Protein AF-A0A2D4LBS7-F1 (afdb_monomer)

Sequence (153 aa):
VLRRILSASVRRKRALLRLHRNAIVSVVTMVYSSSPALHYEHELMALSERSHWMLPRCSEWWERMISSEQDDKCWISLFRMSRSTLMYIAEELRPALQRRDTGMRSHIPVEKRVAMTIWKLAHHDSYKTVSELFGVGISSACSIFEEVCEEIN

Secondary structure (DSSP, 8-state):
-HHHHHHHHHHHHHHHHHHHHHHHHHHHHHHHHT-HHHHHHHHHHHH-----SSPPP--HHHHHHHHS---HHHHHHHHSS-HHHHHHHHHHTHHHH----BTTBPPPPHHHHHHHHHHHHHH---HHHHHHHHT--HHHHHHHHHHHHHHH-

pLDDT: mean 79.31, std 16.44, range [46.34, 96.94]

Mean predicted aligned error: 14.55 Å

Radius of gyration: 23.07 Å; Cα contacts (8 Å, |Δi|>4): 101; chains: 1; bounding box: 51×56×45 Å

Foldseek 3Di:
DVVVVVVVVVVVVVVVVVVVVVVVVVVVVVVQVPDPVNVVVVVVVVVDDCPDPDDFAPQVLVVCVVPDPDDQVVVCVQLVGGPVVLVVLLVVCCVPPPDDQDPVDGDDRSSLLSSLLSNCVVPVDQLVVSCNNRVHDSVVSVVSNVSSVVSVD

Organism: NCBI:txid129469

Nearest PDB structures (foldseek):
  7qh5-assembly2_B  TM=9.018E-01  e=3.421E+00  Streptomyces tsukubensis NRRL18488
  4ds4-assembly1_A  TM=5.552E-01  e=1.364E+00  Geobacillus kaustophilus HTA426
  3po4-assembly1_A  TM=6.243E-01  e=3.623E+00  Thermus aquaticus
  3m03-assembly3_C  TM=5.577E-01  e=2.718E+00  Homo sapiens
  6kvg-assembly1_A  TM=4.268E-01  e=5.114E+00  Homo sapiens

Solvent-accessible surface area (backbone atoms only — not comparable to full-atom values): 8825 Å² total; per-residue (Å²): 114,68,71,59,55,53,54,50,53,54,49,51,53,52,49,50,53,48,51,54,51,51,50,51,52,49,53,53,50,48,61,56,72,72,34,76,68,51,61,53,50,53,53,49,58,72,65,48,68,80,88,54,99,65,80,89,56,65,31,61,60,46,57,49,58,73,71,44,90,67,58,51,68,58,35,31,71,62,50,75,39,40,59,66,56,54,49,50,53,24,57,74,45,30,88,79,58,62,70,74,69,46,100,88,47,79,55,79,53,43,56,59,48,48,50,53,38,41,37,38,70,66,66,68,56,55,57,63,58,55,15,55,51,55,34,40,58,46,70,58,50,52,56,41,37,51,52,54,55,59,77,73,107

Structure (mmCIF, N/CA/C/O backbone):
data_AF-A0A2D4LBS7-F1
#
_entry.id   AF-A0A2D4LBS7-F1
#
loop_
_atom_site.group_PDB
_atom_site.id
_atom_site.type_symbol
_atom_site.label_atom_id
_atom_site.label_alt_id
_atom_site.label_comp_id
_atom_site.label_asym_id
_atom_site.label_entity_id
_atom_site.label_seq_id
_atom_site.pdbx_PDB_ins_code
_atom_site.Cartn_x
_atom_site.Cartn_y
_atom_site.Cartn_z
_atom_site.occupancy
_atom_site.B_iso_or_equiv
_atom_site.auth_seq_id
_atom_site.auth_comp_id
_atom_site.auth_asym_id
_atom_site.auth_atom_id
_atom_site.pdbx_PDB_model_num
ATOM 1 N N . VAL A 1 1 ? 34.027 -35.621 21.407 1.00 58.81 1 VAL A N 1
ATOM 2 C CA . VAL A 1 1 ? 35.055 -34.599 21.067 1.00 58.81 1 VAL A CA 1
ATOM 3 C C . VAL A 1 1 ? 34.539 -33.546 20.073 1.00 58.81 1 VAL A C 1
ATOM 5 O O . VAL A 1 1 ? 34.575 -32.365 20.400 1.00 58.81 1 VAL A O 1
ATOM 8 N N . LEU A 1 2 ? 33.948 -33.934 18.935 1.00 46.34 2 LEU A N 1
ATOM 9 C CA . LEU A 1 2 ? 33.454 -33.019 17.881 1.00 46.34 2 LEU A CA 1
ATOM 10 C C . LEU A 1 2 ? 32.436 -31.948 18.340 1.00 46.34 2 LEU A C 1
ATOM 12 O O . LEU A 1 2 ? 32.549 -30.786 17.956 1.00 46.34 2 LEU A O 1
ATOM 16 N N . ARG A 1 3 ? 31.497 -32.283 19.240 1.00 48.47 3 ARG A N 1
ATOM 17 C CA . ARG A 1 3 ? 30.525 -31.311 19.797 1.00 48.47 3 ARG A CA 1
ATOM 18 C C . ARG A 1 3 ? 31.187 -30.153 20.560 1.00 48.47 3 ARG A C 1
ATOM 20 O O . ARG A 1 3 ? 30.689 -29.030 20.531 1.00 48.47 3 ARG A O 1
ATOM 27 N N . ARG A 1 4 ? 32.332 -30.397 21.211 1.00 55.28 4 ARG A N 1
ATOM 28 C CA . ARG A 1 4 ? 33.079 -29.357 21.940 1.00 55.28 4 ARG A CA 1
ATOM 29 C C . ARG A 1 4 ? 33.735 -28.370 20.972 1.00 55.28 4 ARG A C 1
ATOM 31 O O . ARG A 1 4 ? 33.607 -27.166 21.179 1.00 55.28 4 ARG A O 1
ATOM 38 N N . ILE A 1 5 ? 34.323 -28.874 19.886 1.00 57.53 5 ILE A N 1
ATOM 39 C CA . ILE A 1 5 ? 34.966 -28.077 18.827 1.00 57.53 5 ILE A CA 1
ATOM 40 C C . ILE A 1 5 ? 33.932 -27.201 18.099 1.00 57.53 5 ILE A C 1
ATOM 42 O O . ILE A 1 5 ? 34.138 -25.995 17.949 1.00 57.53 5 ILE A O 1
ATOM 46 N N . LEU A 1 6 ? 32.771 -27.766 17.749 1.00 50.97 6 LEU A N 1
ATOM 47 C CA . LEU A 1 6 ? 31.663 -27.018 17.140 1.00 50.97 6 LEU A CA 1
ATOM 48 C C . LEU A 1 6 ? 31.131 -25.919 18.077 1.00 50.97 6 LEU A C 1
ATOM 50 O O . LEU A 1 6 ? 30.948 -24.779 17.651 1.00 50.97 6 LEU A O 1
ATOM 54 N N . SER A 1 7 ? 30.979 -26.205 19.377 1.00 57.84 7 SER A N 1
ATOM 55 C CA . SER A 1 7 ? 30.548 -25.200 20.363 1.00 57.84 7 SER A CA 1
ATOM 56 C C . SER A 1 7 ? 31.567 -24.069 20.573 1.00 57.84 7 SER A C 1
ATOM 58 O O . SER A 1 7 ? 31.181 -22.949 20.909 1.00 57.84 7 SER A O 1
ATOM 60 N N . ALA A 1 8 ? 32.861 -24.345 20.387 1.00 61.84 8 ALA A N 1
ATOM 61 C CA . ALA A 1 8 ? 33.926 -23.351 20.480 1.00 61.84 8 ALA A CA 1
ATOM 62 C C . ALA A 1 8 ? 33.957 -22.450 19.232 1.00 61.84 8 ALA A C 1
ATOM 64 O O . ALA A 1 8 ? 34.075 -21.233 19.359 1.00 61.84 8 ALA A O 1
ATOM 65 N N . SER A 1 9 ? 33.758 -23.023 18.041 1.00 55.44 9 SER A N 1
ATOM 66 C CA . SER A 1 9 ? 33.648 -22.282 16.775 1.00 55.44 9 SER A CA 1
ATOM 67 C C . SER A 1 9 ? 32.437 -21.335 16.751 1.00 55.44 9 SER A C 1
ATOM 69 O O . SER A 1 9 ? 32.568 -20.151 16.430 1.00 55.44 9 SER A O 1
ATOM 71 N N . VAL A 1 10 ? 31.269 -21.806 17.205 1.00 60.69 10 VAL A N 1
ATOM 72 C CA . VAL A 1 10 ? 30.050 -20.982 17.316 1.00 60.69 10 VAL A CA 1
ATOM 73 C C . VAL A 1 10 ? 30.226 -19.852 18.337 1.00 60.69 10 VAL A C 1
ATOM 75 O O . VAL A 1 10 ? 29.797 -18.723 18.090 1.00 60.69 10 VAL A O 1
ATOM 78 N N . ARG A 1 11 ? 30.900 -20.115 19.466 1.00 63.00 11 ARG A N 1
ATOM 79 C CA . ARG A 1 11 ? 31.229 -19.082 20.462 1.00 63.00 11 ARG A CA 1
ATOM 80 C C . ARG A 1 11 ? 32.157 -18.006 19.894 1.00 63.00 11 ARG A C 1
ATOM 82 O O . ARG A 1 11 ? 31.886 -16.827 20.105 1.00 63.00 11 ARG A O 1
ATOM 89 N N 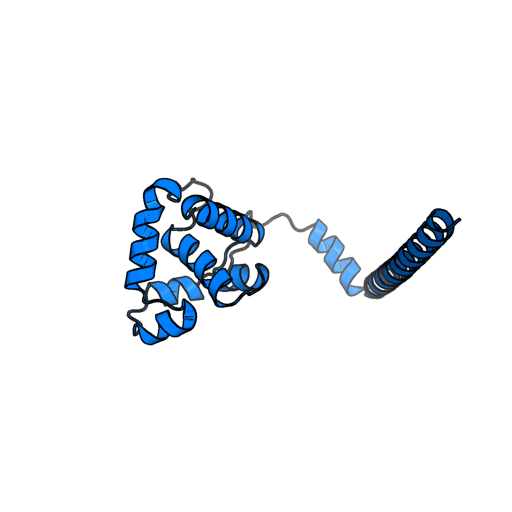. ARG A 1 12 ? 33.180 -18.390 19.121 1.00 66.00 12 ARG A N 1
ATOM 90 C CA . ARG A 1 12 ? 34.099 -17.451 18.450 1.00 66.00 12 ARG A CA 1
ATOM 91 C C . ARG A 1 12 ? 33.380 -16.575 17.418 1.00 66.00 12 ARG A C 1
ATOM 93 O O . ARG A 1 12 ? 33.541 -15.360 17.459 1.00 66.00 12 ARG A O 1
ATOM 100 N N . LYS A 1 13 ? 32.509 -17.146 16.573 1.00 57.44 13 LYS A N 1
ATOM 101 C CA . LYS A 1 13 ? 31.684 -16.368 15.623 1.00 57.44 13 LYS A CA 1
ATOM 102 C C . LYS A 1 13 ? 30.749 -15.379 16.331 1.00 57.44 13 LYS A C 1
ATOM 104 O O . LYS A 1 13 ? 30.662 -14.224 15.928 1.00 57.44 13 LYS A O 1
ATOM 109 N N . ARG A 1 14 ? 30.090 -15.791 17.421 1.00 59.78 14 ARG A N 1
ATOM 110 C CA . ARG A 1 14 ? 29.232 -14.894 18.222 1.00 59.78 14 ARG A CA 1
ATOM 111 C C . ARG A 1 14 ? 30.025 -13.775 18.902 1.00 59.78 14 ARG A C 1
ATOM 113 O O . ARG A 1 14 ? 29.521 -12.661 18.986 1.00 59.78 14 ARG A O 1
ATOM 120 N N . ALA A 1 15 ? 31.239 -14.050 19.380 1.00 68.69 15 ALA A N 1
ATOM 121 C CA . ALA A 1 15 ? 32.116 -13.033 19.960 1.00 68.69 15 ALA A CA 1
ATOM 122 C C . ALA A 1 15 ? 32.557 -12.000 18.911 1.00 68.69 15 ALA A C 1
ATOM 124 O O . ALA A 1 15 ? 32.466 -10.804 19.170 1.00 68.69 15 ALA A O 1
ATOM 125 N N . LEU A 1 16 ? 32.926 -12.451 17.707 1.00 66.50 16 LEU A N 1
ATOM 126 C CA . LEU A 1 16 ? 33.299 -11.575 16.594 1.00 66.50 16 LEU A CA 1
ATOM 127 C C . LEU A 1 16 ? 32.133 -10.665 16.165 1.00 66.50 16 LEU A C 1
ATOM 129 O O . LEU A 1 16 ? 32.307 -9.458 16.036 1.00 66.50 16 LEU A O 1
ATOM 133 N N . LEU A 1 17 ? 30.917 -11.212 16.047 1.00 57.22 17 LEU A N 1
ATOM 134 C CA . LEU A 1 17 ? 29.712 -10.426 15.741 1.00 57.22 17 LEU A CA 1
ATOM 135 C C . LEU A 1 17 ? 29.380 -9.395 16.833 1.00 57.22 17 LEU A C 1
ATOM 137 O O . LEU A 1 17 ? 28.920 -8.298 16.525 1.00 57.22 17 LEU A O 1
ATOM 141 N N . ARG A 1 18 ? 29.629 -9.717 18.111 1.00 66.56 18 ARG A N 1
ATOM 142 C CA . ARG A 1 18 ? 29.477 -8.762 19.224 1.00 66.56 18 ARG A CA 1
ATOM 143 C C . ARG A 1 18 ? 30.515 -7.644 19.154 1.00 66.56 18 ARG A C 1
ATOM 145 O O . ARG A 1 18 ? 30.153 -6.499 19.386 1.00 66.56 18 ARG A O 1
ATOM 152 N N . LEU A 1 19 ? 31.761 -7.963 18.806 1.00 69.50 19 LEU A N 1
ATOM 153 C CA . LEU A 1 19 ? 32.827 -6.980 18.596 1.00 69.50 19 LEU A CA 1
ATOM 154 C C . LEU A 1 19 ? 32.495 -6.024 17.445 1.00 69.50 19 LEU A C 1
ATOM 156 O O . LEU A 1 19 ? 32.538 -4.816 17.647 1.00 69.50 19 LEU A O 1
ATOM 160 N N . HIS A 1 20 ? 32.066 -6.542 16.290 1.00 67.75 20 HIS A N 1
ATOM 161 C CA . HIS A 1 20 ? 31.624 -5.705 15.168 1.00 67.75 20 HIS A CA 1
ATOM 162 C C . HIS A 1 20 ? 30.431 -4.820 15.539 1.00 67.75 20 HIS A C 1
ATOM 164 O O . HIS A 1 20 ? 30.443 -3.625 15.256 1.00 67.75 20 HIS A O 1
ATOM 170 N N . ARG A 1 21 ? 29.422 -5.373 16.223 1.00 65.25 21 ARG A N 1
ATOM 171 C CA . ARG A 1 21 ? 28.263 -4.597 16.683 1.00 65.25 21 ARG A CA 1
ATOM 172 C C . ARG A 1 21 ? 28.673 -3.489 17.653 1.00 65.25 21 ARG A C 1
ATOM 174 O O . ARG A 1 21 ? 28.216 -2.365 17.505 1.00 65.25 21 ARG A O 1
ATOM 181 N N . ASN A 1 22 ? 29.529 -3.792 18.626 1.00 68.56 22 ASN A N 1
ATOM 182 C CA . ASN A 1 22 ? 29.980 -2.808 19.606 1.00 68.56 22 ASN A CA 1
ATOM 183 C C . ASN A 1 22 ? 30.854 -1.722 18.956 1.00 68.56 22 ASN A C 1
ATOM 185 O O . ASN A 1 22 ? 30.734 -0.562 19.331 1.00 68.56 22 ASN A O 1
ATOM 189 N N . ALA A 1 23 ? 31.668 -2.069 17.953 1.00 73.56 23 ALA A N 1
ATOM 190 C CA . ALA A 1 23 ? 32.431 -1.097 17.171 1.00 73.56 23 ALA A CA 1
ATOM 191 C C . ALA A 1 23 ? 31.506 -0.149 16.390 1.00 73.56 23 ALA A C 1
ATOM 193 O O . ALA A 1 23 ? 31.682 1.063 16.456 1.00 73.56 23 ALA A O 1
ATOM 194 N N . ILE A 1 24 ? 30.472 -0.682 15.728 1.00 69.94 24 ILE A N 1
ATOM 195 C CA . ILE A 1 24 ? 29.468 0.126 15.017 1.00 69.94 24 ILE A CA 1
ATOM 196 C C . ILE A 1 24 ? 28.731 1.049 15.992 1.00 69.94 24 ILE A C 1
ATOM 198 O O . ILE A 1 24 ? 28.633 2.245 15.740 1.00 69.94 24 ILE A O 1
ATOM 202 N N . VAL A 1 25 ? 28.264 0.524 17.130 1.00 70.19 25 VAL A N 1
ATOM 203 C CA . VAL A 1 25 ? 27.579 1.328 18.154 1.00 70.19 25 VAL A CA 1
ATOM 204 C C . VAL A 1 25 ? 28.501 2.424 18.688 1.00 70.19 25 VAL A C 1
ATOM 206 O O . VAL A 1 25 ? 28.067 3.563 18.805 1.00 70.19 25 VAL A O 1
ATOM 209 N N . SER A 1 26 ? 29.778 2.132 18.942 1.00 72.25 26 SER A N 1
ATOM 210 C CA . SER A 1 26 ? 30.750 3.129 19.406 1.00 72.25 26 SER A CA 1
ATOM 211 C C . SER A 1 26 ? 30.981 4.243 18.384 1.00 72.25 26 SER A C 1
ATOM 213 O O . SER A 1 26 ? 30.981 5.409 18.763 1.00 72.25 26 SER A O 1
ATOM 215 N N . VAL A 1 27 ? 31.149 3.904 17.100 1.00 76.50 27 VAL A N 1
ATOM 216 C CA . VAL A 1 27 ? 31.335 4.889 16.020 1.00 76.50 27 VAL A CA 1
ATOM 217 C C . VAL A 1 27 ? 30.096 5.765 15.877 1.00 76.50 27 VAL A C 1
ATOM 219 O O . VAL A 1 27 ? 30.210 6.984 15.834 1.00 76.50 27 VAL A O 1
ATOM 222 N N . VAL A 1 28 ? 28.908 5.158 15.880 1.00 73.62 28 VAL A N 1
ATOM 223 C CA . VAL A 1 28 ? 27.635 5.879 15.812 1.00 73.62 28 VAL A CA 1
ATOM 224 C C . VAL A 1 28 ? 27.489 6.821 17.013 1.00 73.62 28 VAL A C 1
ATOM 226 O O . VAL A 1 28 ? 27.226 8.003 16.826 1.00 73.62 28 VAL A O 1
ATOM 229 N N .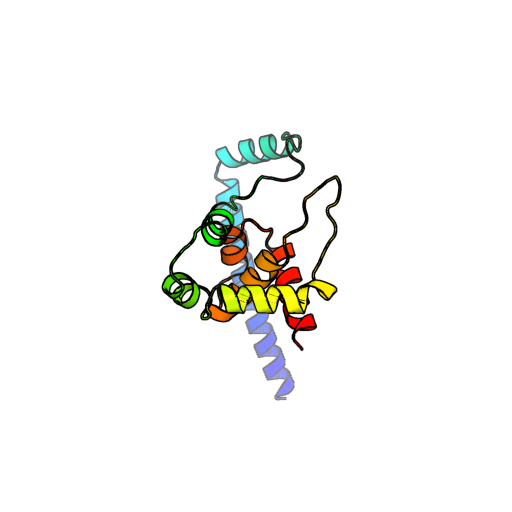 THR A 1 29 ? 27.753 6.344 18.233 1.00 70.06 29 THR A N 1
ATOM 230 C CA . THR A 1 29 ? 27.657 7.163 19.457 1.00 70.06 29 THR A CA 1
ATOM 231 C C . THR A 1 29 ? 28.681 8.304 19.467 1.00 70.06 29 THR A C 1
ATOM 233 O O . THR A 1 29 ? 28.337 9.416 19.853 1.00 70.06 29 THR A O 1
ATOM 236 N N . MET A 1 30 ? 29.911 8.073 18.983 1.00 71.81 30 MET A N 1
ATOM 237 C CA . MET A 1 30 ? 30.923 9.128 18.829 1.00 71.81 30 MET A CA 1
ATOM 238 C C . MET A 1 30 ? 30.471 10.206 17.846 1.00 71.81 30 MET A C 1
ATOM 240 O O . MET A 1 30 ? 30.497 11.384 18.193 1.00 71.81 30 MET A O 1
ATOM 244 N N . VAL A 1 31 ? 29.999 9.805 16.660 1.00 70.00 31 VAL A N 1
ATOM 245 C CA . VAL A 1 31 ? 29.481 10.726 15.635 1.00 70.00 31 VAL A CA 1
ATOM 246 C C . VAL A 1 31 ? 28.323 11.567 16.184 1.00 70.00 31 VAL A C 1
ATOM 248 O O . VAL A 1 31 ? 28.275 12.767 15.928 1.00 70.00 31 VAL A O 1
ATOM 251 N N . TYR A 1 32 ? 27.444 10.975 17.000 1.00 61.44 32 TYR A N 1
ATOM 252 C CA . TYR A 1 32 ? 26.379 11.708 17.691 1.00 61.44 32 TYR A CA 1
ATOM 253 C C . TYR A 1 32 ? 26.913 12.671 18.769 1.00 61.44 32 TYR A C 1
ATOM 255 O O . TYR A 1 32 ? 26.464 13.811 18.831 1.00 61.44 32 TYR A O 1
ATOM 263 N N . SER A 1 33 ? 27.891 12.257 19.583 1.00 62.22 33 SER A N 1
ATOM 264 C CA . SER A 1 33 ? 28.434 13.060 20.697 1.00 62.22 33 SER A CA 1
ATOM 265 C C . SER A 1 33 ? 29.335 14.229 20.276 1.00 62.22 33 SER A C 1
ATOM 267 O O . SER A 1 33 ? 29.526 15.169 21.040 1.00 62.22 33 SER A O 1
ATOM 269 N N . SER A 1 34 ? 29.910 14.185 19.070 1.00 66.50 34 SER A N 1
ATOM 270 C CA . SER A 1 34 ? 30.801 15.234 18.552 1.00 66.50 34 SER A CA 1
ATOM 271 C C . SER A 1 34 ? 30.070 16.347 17.793 1.00 66.50 34 SER A C 1
ATOM 273 O O . SER A 1 34 ? 30.715 17.305 17.370 1.00 66.50 34 SER A O 1
ATOM 275 N N . SER A 1 35 ? 28.748 16.243 17.608 1.00 60.19 35 SER A N 1
ATOM 276 C CA . SER A 1 35 ? 27.942 17.253 16.918 1.00 60.19 35 SER A CA 1
ATOM 277 C C . SER A 1 35 ? 27.204 18.148 17.925 1.00 60.19 35 SER A C 1
ATOM 279 O O . SER A 1 35 ? 26.146 17.758 18.427 1.00 60.19 35 SER A O 1
ATOM 281 N N . PRO A 1 36 ? 27.697 19.368 18.219 1.00 60.62 36 PRO A N 1
ATOM 282 C CA . PRO A 1 36 ? 26.996 20.307 19.099 1.00 60.62 36 PRO A CA 1
ATOM 283 C C . PRO A 1 36 ? 25.614 20.730 18.562 1.00 60.62 36 PRO A C 1
ATOM 285 O O . PRO A 1 36 ? 24.766 21.153 19.342 1.00 60.62 36 PRO A O 1
ATOM 288 N N . ALA A 1 37 ? 25.345 20.546 17.262 1.00 56.50 37 ALA A N 1
ATOM 289 C CA . ALA A 1 37 ? 24.032 20.787 16.660 1.00 56.50 37 ALA A CA 1
ATOM 290 C C . ALA A 1 37 ? 22.964 19.764 17.102 1.00 56.50 37 ALA A C 1
ATOM 292 O O . ALA A 1 37 ? 21.789 20.106 17.196 1.00 56.50 37 ALA A O 1
ATOM 293 N N . LEU A 1 38 ? 23.354 18.523 17.423 1.00 48.81 38 LEU A N 1
ATOM 294 C CA . LEU A 1 38 ? 22.401 17.469 17.795 1.00 48.81 38 LEU A CA 1
ATOM 295 C C . LEU A 1 38 ? 22.000 17.498 19.271 1.00 48.81 38 LEU A C 1
ATOM 297 O O . LEU A 1 38 ? 20.920 17.023 19.607 1.00 48.81 38 LEU A O 1
ATOM 301 N N . HIS A 1 39 ? 22.818 18.084 20.148 1.00 52.59 39 HIS A N 1
ATOM 302 C CA . HIS A 1 39 ? 22.406 18.323 21.533 1.00 52.59 39 HIS A CA 1
ATOM 303 C C . HIS A 1 39 ? 21.252 19.333 21.609 1.00 52.59 39 HIS A C 1
ATOM 305 O O . HIS A 1 39 ? 20.323 19.136 22.386 1.00 52.59 39 HIS A O 1
ATOM 311 N N . TYR A 1 40 ? 21.267 20.348 20.739 1.00 50.00 40 TYR A N 1
ATOM 312 C CA . TYR A 1 40 ? 20.211 21.356 20.653 1.00 50.00 40 TYR A CA 1
ATOM 313 C C . TYR A 1 40 ? 18.929 20.795 20.014 1.00 50.00 40 TYR A C 1
ATOM 315 O O . TYR A 1 40 ? 17.835 20.988 20.536 1.00 50.00 40 TYR A O 1
ATOM 323 N N . GLU A 1 41 ? 19.059 20.018 18.933 1.00 50.56 41 GLU A N 1
ATOM 324 C CA . GLU A 1 41 ? 17.934 19.324 18.286 1.00 50.56 41 GLU A CA 1
ATOM 325 C C . GLU A 1 41 ? 17.256 18.307 19.216 1.00 50.56 41 GLU A C 1
ATOM 327 O O . GLU A 1 41 ? 16.037 18.181 19.195 1.00 50.56 41 GLU A O 1
ATOM 332 N N . HIS A 1 42 ? 18.008 17.587 20.056 1.00 50.00 42 HIS A N 1
ATOM 333 C CA . HIS A 1 42 ? 17.435 16.583 20.959 1.00 50.00 42 HIS A CA 1
ATOM 334 C C . HIS A 1 42 ? 16.653 17.220 22.122 1.00 50.00 42 HIS A C 1
ATOM 336 O O . HIS A 1 42 ? 15.618 16.693 22.531 1.00 50.00 42 HIS A O 1
ATOM 342 N N . GLU A 1 43 ? 17.106 18.374 22.621 1.00 47.94 43 GLU A N 1
ATOM 343 C CA . GLU A 1 43 ? 16.400 19.164 23.637 1.00 47.94 43 GLU A CA 1
ATOM 344 C C . GLU A 1 43 ? 15.169 19.876 23.044 1.00 47.94 43 GLU A C 1
ATOM 346 O O . GLU A 1 43 ? 14.097 19.859 23.646 1.00 47.94 43 GLU A O 1
ATOM 351 N N . LEU A 1 44 ? 15.254 20.377 21.806 1.00 50.72 44 LEU A N 1
ATOM 352 C CA . LEU A 1 44 ? 14.109 20.928 21.066 1.00 50.72 44 LEU A CA 1
ATOM 353 C C . LEU A 1 44 ? 13.084 19.859 20.645 1.00 50.72 44 LEU A C 1
ATOM 355 O O . LEU A 1 44 ? 11.885 20.119 20.681 1.00 50.72 44 LEU A O 1
ATOM 359 N N . MET A 1 45 ? 13.518 18.641 20.303 1.00 53.28 45 MET A N 1
ATOM 360 C CA . MET A 1 45 ? 12.636 17.492 20.045 1.00 53.28 45 MET A CA 1
ATOM 361 C C . MET A 1 45 ? 11.932 17.014 21.322 1.00 53.28 45 MET A C 1
ATOM 363 O O . MET A 1 45 ? 10.794 16.554 21.249 1.00 53.28 45 MET A O 1
ATOM 367 N N . ALA A 1 46 ? 12.577 17.137 22.488 1.00 54.25 46 ALA A N 1
ATOM 368 C CA . ALA A 1 46 ? 11.969 16.834 23.785 1.00 54.25 46 ALA A CA 1
ATOM 369 C C . ALA A 1 46 ? 10.968 17.913 24.242 1.00 54.25 46 ALA A C 1
ATOM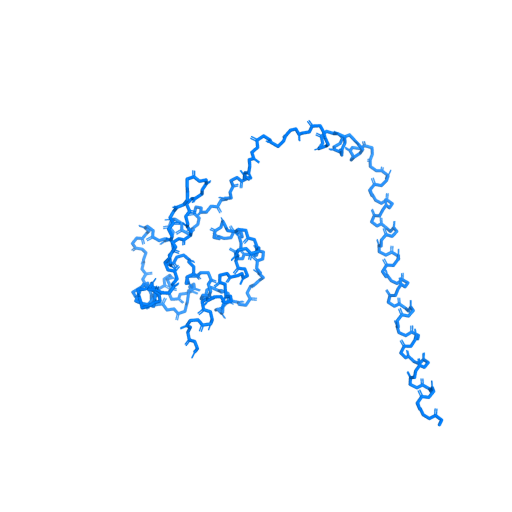 371 O O . ALA A 1 46 ? 10.015 17.595 24.953 1.00 54.25 46 ALA A O 1
ATOM 372 N N . LEU A 1 47 ? 11.162 19.164 23.810 1.00 51.94 47 LEU A N 1
ATOM 373 C CA . LEU A 1 47 ? 10.253 20.294 24.041 1.00 51.94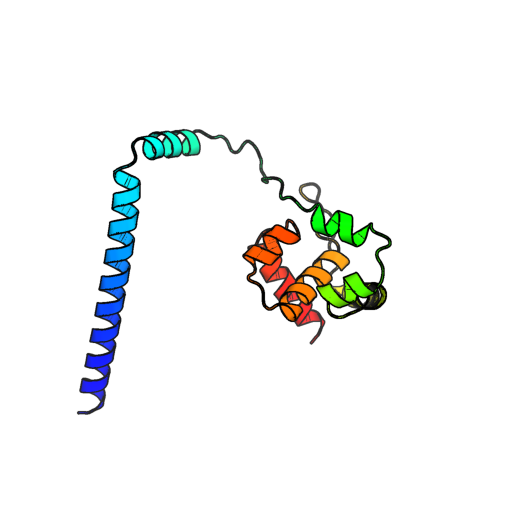 47 LEU A CA 1
ATOM 374 C C . LEU A 1 47 ? 9.185 20.461 22.949 1.00 51.94 47 LEU A C 1
ATOM 376 O O . LEU A 1 47 ? 8.267 21.266 23.107 1.00 51.94 47 LEU A O 1
ATOM 380 N N . SER A 1 48 ? 9.267 19.702 21.854 1.00 53.34 48 SER A N 1
ATOM 381 C CA . SER A 1 48 ? 8.201 19.635 20.864 1.00 53.34 48 SER A CA 1
ATOM 382 C C . SER A 1 48 ? 6.999 18.943 21.498 1.00 53.34 48 SER A C 1
ATOM 384 O O . SER A 1 48 ? 6.913 17.713 21.535 1.00 53.34 48 SER A O 1
ATOM 386 N N . GLU A 1 49 ? 6.009 19.727 21.922 1.00 52.09 49 GLU A N 1
ATOM 387 C CA . GLU A 1 49 ? 4.641 19.226 22.008 1.00 52.09 49 GLU A CA 1
ATOM 388 C C . GLU A 1 49 ? 4.334 18.483 20.701 1.00 52.09 49 GLU A C 1
ATOM 390 O O . GLU A 1 49 ? 4.719 18.930 19.613 1.00 52.09 49 GLU A O 1
ATOM 395 N N . ARG A 1 50 ? 3.701 17.305 20.783 1.00 51.66 50 ARG A N 1
ATOM 396 C CA . ARG A 1 50 ? 3.210 16.610 19.586 1.00 51.66 50 ARG A CA 1
ATOM 397 C C . ARG A 1 50 ? 2.154 17.501 18.940 1.00 51.66 50 ARG A C 1
ATOM 399 O O . ARG A 1 50 ? 0.970 17.363 19.220 1.00 51.66 50 ARG A O 1
ATOM 406 N N . SER A 1 51 ? 2.591 18.400 18.067 1.00 59.31 51 SER A N 1
ATOM 407 C CA . SER A 1 51 ? 1.734 19.347 17.354 1.00 59.31 51 SER A CA 1
ATOM 408 C C . SER A 1 51 ? 0.753 18.633 16.427 1.00 59.31 51 SER A C 1
ATOM 410 O O . SER A 1 51 ? -0.284 19.182 16.072 1.00 59.31 51 SER A O 1
ATOM 412 N N . HIS A 1 52 ? 1.061 17.385 16.064 1.00 54.84 52 HIS A N 1
ATOM 413 C CA . HIS A 1 52 ? 0.252 16.576 15.172 1.00 54.84 52 HIS A CA 1
ATOM 414 C C . HIS A 1 52 ? 0.195 15.130 15.671 1.00 54.84 52 HIS A C 1
ATOM 416 O O . HIS A 1 52 ? 1.218 14.461 15.825 1.00 54.84 52 HIS A O 1
ATOM 422 N N . TRP A 1 53 ? -1.023 14.625 15.879 1.00 59.00 53 TRP A N 1
ATOM 423 C CA . TRP A 1 53 ? -1.274 13.219 16.219 1.00 59.00 53 TRP A CA 1
ATOM 424 C C . TRP A 1 53 ? -0.849 12.253 15.102 1.00 59.00 53 TRP A C 1
ATOM 426 O O . TRP A 1 53 ? -0.551 11.090 15.368 1.00 59.00 53 TRP A O 1
ATOM 436 N N . MET A 1 54 ? -0.779 12.743 13.861 1.00 57.12 54 MET A N 1
ATOM 437 C CA . MET A 1 54 ? -0.235 12.048 12.697 1.00 57.12 54 MET A CA 1
ATOM 438 C C . MET A 1 54 ? 0.524 13.044 11.818 1.00 57.12 54 MET A C 1
ATOM 440 O O . MET A 1 54 ? -0.008 14.098 11.482 1.00 57.12 54 MET A O 1
ATOM 444 N N . LEU A 1 55 ? 1.747 12.695 11.412 1.00 66.00 55 LEU A N 1
ATOM 445 C CA . LEU A 1 55 ? 2.452 13.434 10.366 1.00 66.00 55 LEU A CA 1
ATOM 446 C C . LEU A 1 55 ? 1.804 13.091 9.010 1.00 66.00 55 LEU A C 1
ATOM 448 O O . LEU A 1 55 ? 1.744 11.896 8.686 1.00 66.00 55 LEU A O 1
ATOM 452 N N . PRO A 1 56 ? 1.333 14.074 8.221 1.00 63.88 56 PRO A N 1
ATOM 453 C CA . PRO A 1 56 ? 0.776 13.807 6.902 1.00 63.88 56 PRO A CA 1
ATOM 454 C C . PRO A 1 56 ? 1.825 13.114 6.026 1.00 63.88 56 PRO A C 1
ATOM 456 O O . PRO A 1 56 ? 2.990 13.513 5.972 1.00 63.88 56 PRO A O 1
ATOM 459 N N . ARG A 1 57 ? 1.422 12.019 5.380 1.00 70.94 57 ARG A N 1
ATOM 460 C CA . ARG A 1 57 ? 2.258 11.271 4.437 1.00 70.94 57 ARG A CA 1
ATOM 461 C C . ARG A 1 57 ? 1.824 11.648 3.031 1.00 70.94 57 ARG A C 1
ATOM 463 O O . ARG A 1 57 ? 0.628 11.722 2.773 1.00 70.94 57 ARG A O 1
ATOM 470 N N . CYS A 1 58 ? 2.778 11.878 2.134 1.00 75.12 58 CYS A N 1
ATOM 471 C CA . CYS A 1 58 ? 2.455 12.126 0.735 1.00 75.12 58 CYS A CA 1
ATOM 472 C C . CYS A 1 58 ? 1.858 10.847 0.128 1.00 75.12 58 CYS A C 1
ATOM 474 O O . CYS A 1 58 ? 2.550 9.840 0.008 1.00 75.12 58 CYS A O 1
ATOM 476 N N . SER A 1 59 ? 0.567 10.875 -0.200 1.00 80.25 59 SER A N 1
ATOM 477 C CA . SER A 1 59 ? -0.161 9.807 -0.901 1.00 80.25 59 SER A CA 1
ATOM 478 C C . SER A 1 59 ? -0.525 10.183 -2.339 1.00 80.25 59 SER A C 1
ATOM 480 O O . SER A 1 59 ? -1.224 9.422 -3.013 1.00 80.25 59 SER A O 1
ATOM 482 N N . GLU A 1 60 ? -0.019 11.324 -2.823 1.00 85.75 60 GLU A N 1
ATOM 483 C CA . GLU A 1 60 ? -0.366 11.900 -4.125 1.00 85.75 60 GLU A CA 1
ATOM 484 C C . GLU A 1 60 ? -0.112 10.940 -5.284 1.00 85.75 60 GLU A C 1
ATOM 486 O O . GLU A 1 60 ? -0.862 10.948 -6.256 1.00 85.75 60 GLU A O 1
ATOM 491 N 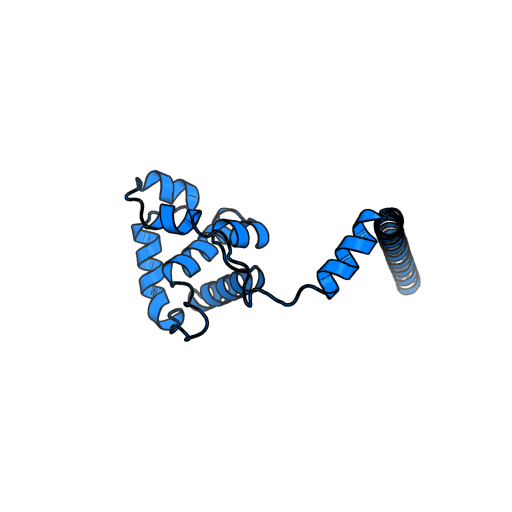N . TRP A 1 61 ? 0.927 10.102 -5.203 1.00 89.69 61 TRP A N 1
ATOM 492 C CA . TRP A 1 61 ? 1.230 9.154 -6.273 1.00 89.69 61 TRP A CA 1
ATOM 493 C C . TRP A 1 61 ? 0.051 8.208 -6.526 1.00 89.69 61 TRP A C 1
ATOM 495 O O . TRP A 1 61 ? -0.442 8.137 -7.650 1.00 89.69 61 TRP A O 1
ATOM 505 N N . TRP A 1 62 ? -0.451 7.538 -5.483 1.00 91.81 62 TRP A N 1
ATOM 506 C CA . TRP A 1 62 ? -1.584 6.621 -5.620 1.00 91.81 62 TRP A CA 1
ATOM 507 C C . TRP A 1 62 ? -2.857 7.358 -6.040 1.00 91.81 62 TRP A C 1
ATOM 509 O O . TRP A 1 62 ? -3.571 6.896 -6.924 1.00 91.81 62 TRP A O 1
ATOM 519 N N . GLU A 1 63 ? -3.132 8.514 -5.436 1.00 90.75 63 GLU A N 1
ATOM 520 C CA . GLU A 1 63 ? -4.332 9.306 -5.732 1.00 90.75 63 GLU A CA 1
ATOM 521 C C . GLU A 1 63 ? -4.355 9.796 -7.186 1.00 90.75 63 GLU A C 1
ATOM 523 O O . GLU A 1 63 ? -5.398 9.764 -7.842 1.00 90.75 63 GLU A O 1
ATOM 528 N N . ARG A 1 64 ? -3.197 10.170 -7.735 1.00 89.19 64 ARG A N 1
ATOM 529 C CA . ARG A 1 64 ? -3.056 10.520 -9.152 1.00 89.19 64 ARG A CA 1
ATOM 530 C C . ARG A 1 64 ? -3.153 9.296 -10.053 1.00 89.19 64 ARG A C 1
ATOM 532 O O . ARG A 1 64 ? -3.822 9.370 -11.078 1.00 89.19 64 ARG A O 1
ATOM 539 N N . MET A 1 65 ? -2.530 8.179 -9.677 1.00 89.38 65 MET A N 1
ATOM 540 C CA . MET A 1 65 ? -2.590 6.928 -10.441 1.00 89.38 65 MET A CA 1
ATOM 541 C C . MET A 1 65 ? -4.018 6.385 -10.548 1.00 89.38 65 MET A C 1
ATOM 543 O O . MET A 1 65 ? -4.440 5.991 -11.631 1.00 89.38 65 MET A O 1
ATOM 547 N N . ILE A 1 66 ? -4.779 6.390 -9.448 1.00 87.69 66 ILE A N 1
ATOM 548 C CA . ILE A 1 66 ? -6.139 5.838 -9.413 1.00 87.69 66 ILE A CA 1
ATOM 549 C C . ILE A 1 66 ? -7.150 6.721 -10.150 1.00 87.69 66 ILE A C 1
ATOM 551 O O . ILE A 1 66 ? -8.078 6.188 -10.764 1.00 87.69 66 ILE A O 1
ATOM 555 N N . SER A 1 67 ? -6.955 8.044 -10.098 1.00 85.88 67 SER A N 1
ATOM 556 C CA . SER A 1 67 ? -7.821 9.044 -10.738 1.00 85.88 67 SER A CA 1
ATOM 557 C C . SER A 1 67 ? -7.502 9.250 -12.216 1.00 85.88 67 SER A C 1
ATOM 559 O O . SER A 1 67 ? -8.319 9.788 -12.956 1.00 85.88 67 SER A O 1
ATOM 561 N N . SER A 1 68 ? -6.308 8.859 -12.658 1.00 81.19 68 SER A N 1
ATOM 562 C CA . SER A 1 68 ? -5.918 8.976 -14.054 1.00 81.19 68 SER A CA 1
ATOM 563 C C . SER A 1 68 ? -6.629 7.922 -14.906 1.00 81.19 68 SER A C 1
ATOM 565 O O . SER A 1 68 ? -6.587 6.733 -14.596 1.00 81.19 68 SER A O 1
ATOM 567 N N . GLU A 1 69 ? -7.197 8.340 -16.040 1.00 73.06 69 GLU A N 1
ATOM 568 C CA . GLU A 1 69 ? -7.650 7.456 -17.131 1.00 73.06 69 GLU A CA 1
ATOM 569 C C . GLU A 1 69 ? -6.466 6.849 -17.915 1.00 73.06 69 GLU A C 1
ATOM 571 O O . GLU A 1 69 ? -6.492 6.725 -19.136 1.00 73.06 69 GLU A O 1
ATOM 576 N N . GLN A 1 70 ? -5.367 6.544 -17.226 1.00 66.00 70 GLN A N 1
ATOM 577 C CA . GLN A 1 70 ? -4.136 6.083 -17.851 1.00 66.00 70 GLN A CA 1
ATOM 578 C C . GLN A 1 70 ? -4.346 4.794 -18.653 1.00 66.00 70 GLN A C 1
ATOM 580 O O . GLN A 1 70 ? -5.080 3.903 -18.232 1.00 66.00 70 GLN A O 1
ATOM 585 N N . ASP A 1 71 ? -3.628 4.698 -19.778 1.00 72.88 71 ASP A N 1
ATOM 586 C CA . ASP A 1 71 ? -3.595 3.519 -20.646 1.00 72.88 71 ASP A CA 1
ATOM 587 C C . ASP A 1 71 ? -3.222 2.260 -19.840 1.00 72.88 71 ASP A C 1
ATOM 589 O O . ASP A 1 71 ? -2.323 2.289 -18.987 1.00 72.88 71 ASP A O 1
ATOM 593 N N . ASP A 1 72 ? -3.875 1.135 -20.139 1.00 84.19 72 ASP A N 1
ATOM 594 C CA . ASP A 1 72 ? -3.685 -0.148 -19.449 1.00 84.19 72 ASP A CA 1
ATOM 595 C C . ASP A 1 72 ? -2.218 -0.606 -19.479 1.00 84.19 72 ASP A C 1
ATOM 597 O O . ASP A 1 72 ? -1.760 -1.308 -18.579 1.00 84.19 72 ASP A O 1
ATOM 601 N N . LYS A 1 73 ? -1.432 -0.154 -20.465 1.00 88.94 73 LYS A N 1
ATOM 602 C CA . LYS A 1 73 ? 0.015 -0.412 -20.539 1.00 88.94 73 LYS A CA 1
ATOM 603 C C . LYS A 1 73 ? 0.775 0.079 -19.308 1.00 88.94 73 LYS A C 1
ATOM 605 O O . LYS A 1 73 ? 1.698 -0.602 -18.860 1.00 88.94 73 LYS A O 1
ATOM 610 N N . CYS A 1 74 ? 0.403 1.236 -18.757 1.00 89.06 74 CYS A N 1
ATOM 611 C CA . CYS A 1 74 ? 1.039 1.761 -17.549 1.00 89.06 74 CYS A CA 1
ATOM 612 C C . CYS A 1 74 ? 0.728 0.860 -16.348 1.00 89.06 74 CYS A C 1
ATOM 614 O O . CYS A 1 74 ? 1.633 0.438 -15.627 1.00 89.06 74 CYS A O 1
ATOM 616 N N . TRP A 1 75 ? -0.542 0.477 -16.195 1.00 91.81 75 TRP A N 1
ATOM 617 C CA . TRP A 1 75 ? -0.985 -0.441 -15.148 1.00 91.81 75 TRP A CA 1
ATOM 618 C C . TRP A 1 75 ? -0.296 -1.798 -15.244 1.00 91.81 75 TRP A C 1
ATOM 620 O O . TRP A 1 75 ? 0.221 -2.284 -14.244 1.00 91.81 75 TRP A O 1
ATOM 630 N N . ILE A 1 76 ? -0.180 -2.365 -16.444 1.00 93.94 76 ILE A N 1
ATOM 631 C CA . ILE A 1 76 ? 0.528 -3.631 -16.662 1.00 93.94 76 ILE A CA 1
ATOM 632 C C . ILE A 1 76 ? 2.021 -3.492 -16.336 1.00 93.94 76 ILE A C 1
ATOM 634 O O . ILE A 1 76 ? 2.604 -4.396 -15.740 1.00 93.94 76 ILE A O 1
ATOM 638 N N . SER A 1 77 ? 2.655 -2.366 -16.674 1.00 91.69 77 SER A N 1
ATOM 639 C CA . SER A 1 77 ? 4.062 -2.128 -16.330 1.00 91.69 77 SER A CA 1
ATOM 640 C C . SER A 1 77 ? 4.293 -2.082 -14.819 1.00 91.69 77 SER A C 1
ATOM 642 O O . SER A 1 77 ? 5.310 -2.591 -14.351 1.00 91.69 77 SER A O 1
ATOM 644 N N . LEU A 1 78 ? 3.379 -1.461 -14.072 1.00 91.81 78 LEU A N 1
ATOM 645 C CA . LEU A 1 78 ? 3.502 -1.262 -12.628 1.00 91.81 78 LEU A CA 1
ATOM 646 C C . LEU A 1 78 ? 3.008 -2.484 -11.845 1.00 91.81 78 LEU A C 1
ATOM 648 O O . LEU A 1 78 ? 3.710 -3.032 -11.012 1.00 91.81 78 LEU A O 1
ATOM 652 N N . PHE A 1 79 ? 1.802 -2.963 -12.115 1.00 93.81 79 PHE A N 1
ATOM 653 C CA . PHE A 1 79 ? 1.142 -3.994 -11.311 1.00 93.81 79 PHE A CA 1
ATOM 654 C C . PHE A 1 79 ? 1.177 -5.386 -11.945 1.00 93.81 79 PHE A C 1
ATOM 656 O O . PHE A 1 79 ? 0.682 -6.335 -11.346 1.00 93.81 79 PHE A O 1
ATOM 663 N N . ARG A 1 80 ? 1.754 -5.530 -13.148 1.00 94.88 80 ARG A N 1
ATOM 664 C CA . ARG A 1 80 ? 1.757 -6.781 -13.937 1.00 94.88 80 ARG A CA 1
ATOM 665 C C . ARG A 1 80 ? 0.359 -7.273 -14.328 1.00 94.88 80 ARG A C 1
ATOM 667 O O . ARG A 1 80 ? 0.211 -8.409 -14.764 1.00 94.88 80 ARG A O 1
ATOM 674 N N . MET A 1 81 ? -0.648 -6.407 -14.223 1.00 94.75 81 MET A N 1
ATOM 675 C CA . MET A 1 81 ? -2.032 -6.653 -14.629 1.00 94.75 81 MET A CA 1
ATOM 676 C C . MET A 1 81 ? -2.737 -5.340 -14.987 1.00 94.75 81 MET A C 1
ATOM 678 O O . MET A 1 81 ? -2.260 -4.260 -14.637 1.00 94.75 81 MET A O 1
ATOM 682 N N . SER A 1 82 ? -3.861 -5.429 -15.700 1.00 94.06 82 SER A N 1
ATOM 683 C CA . SER A 1 82 ? -4.671 -4.259 -16.060 1.00 94.06 82 SER A CA 1
ATOM 684 C C . SER A 1 82 ? -5.342 -3.629 -14.839 1.00 94.06 82 SER A C 1
ATOM 686 O O . SER A 1 82 ? -5.535 -4.281 -13.805 1.00 94.06 82 SER A O 1
ATOM 688 N N . ARG A 1 83 ? -5.787 -2.373 -14.985 1.00 93.12 83 ARG A N 1
ATOM 689 C CA . ARG A 1 83 ? -6.575 -1.691 -13.947 1.00 93.12 83 ARG A CA 1
ATOM 690 C C . ARG A 1 83 ? -7.846 -2.470 -13.624 1.00 93.12 83 ARG A C 1
ATOM 692 O O . ARG A 1 83 ? -8.167 -2.666 -12.458 1.00 93.12 83 ARG A O 1
ATOM 699 N N . SER A 1 84 ? -8.547 -2.938 -14.656 1.00 93.69 84 SER A N 1
ATOM 700 C CA . SER A 1 84 ? -9.787 -3.710 -14.516 1.00 93.69 84 SER A CA 1
ATOM 701 C C . SER A 1 84 ? -9.597 -4.986 -13.698 1.00 93.69 84 SER A C 1
ATOM 703 O O . SER A 1 84 ? -10.419 -5.272 -12.834 1.00 93.69 84 SER A O 1
ATOM 705 N N . THR A 1 85 ? -8.494 -5.708 -13.907 1.00 94.81 85 THR A N 1
ATOM 706 C CA . THR A 1 85 ? -8.188 -6.937 -13.160 1.00 94.81 85 THR A CA 1
ATOM 707 C C . THR A 1 85 ? -7.925 -6.635 -11.689 1.00 94.81 85 THR A C 1
ATOM 709 O O . THR A 1 85 ? -8.458 -7.309 -10.815 1.00 94.81 85 THR A O 1
ATOM 712 N N . LEU A 1 86 ? -7.148 -5.588 -11.399 1.00 94.50 86 LEU A N 1
ATOM 713 C CA . LEU A 1 86 ? -6.881 -5.181 -10.021 1.00 94.50 86 LEU A CA 1
ATOM 714 C C . LEU A 1 86 ? -8.167 -4.756 -9.300 1.00 94.50 86 LEU A C 1
ATOM 716 O O . LEU A 1 86 ? -8.378 -5.140 -8.153 1.00 94.50 86 LEU A O 1
ATOM 720 N N . MET A 1 87 ? -9.035 -3.997 -9.974 1.00 94.81 87 MET A N 1
ATOM 721 C CA . MET A 1 87 ? -10.331 -3.584 -9.425 1.00 94.81 87 MET A CA 1
ATOM 722 C C . MET A 1 87 ? -11.263 -4.769 -9.193 1.00 94.81 87 MET A C 1
ATOM 724 O O . MET A 1 87 ? -11.932 -4.819 -8.169 1.00 94.81 87 MET A O 1
ATOM 728 N N . TYR A 1 88 ? -11.271 -5.735 -10.112 1.00 95.88 88 TYR A N 1
ATOM 729 C CA . TYR A 1 88 ? -12.016 -6.978 -9.949 1.00 95.88 88 TYR A CA 1
ATOM 730 C C . TYR A 1 88 ? -11.559 -7.736 -8.695 1.00 95.88 88 TYR A C 1
ATOM 732 O O . TYR A 1 88 ? -12.383 -8.068 -7.852 1.00 95.88 88 TYR A O 1
ATOM 740 N N . ILE A 1 89 ? -10.246 -7.917 -8.510 1.00 95.12 89 ILE A N 1
ATOM 741 C CA . ILE A 1 89 ? -9.694 -8.554 -7.301 1.00 95.12 89 ILE A CA 1
ATOM 742 C C . ILE A 1 89 ? -10.079 -7.765 -6.042 1.00 95.12 89 ILE A C 1
ATOM 744 O O . ILE A 1 89 ? -10.432 -8.353 -5.023 1.00 95.12 89 ILE A O 1
ATOM 748 N N . ALA A 1 90 ? -10.017 -6.432 -6.096 1.00 95.75 90 ALA A N 1
ATOM 749 C CA . ALA A 1 90 ? -10.402 -5.591 -4.969 1.00 95.75 90 ALA A CA 1
ATOM 750 C C . ALA A 1 90 ? -11.882 -5.743 -4.595 1.00 95.75 90 ALA A C 1
ATOM 752 O O . ALA A 1 90 ? -12.199 -5.712 -3.409 1.00 95.75 90 ALA A O 1
ATOM 753 N N . GLU A 1 91 ? -12.766 -5.929 -5.575 1.00 96.62 91 GLU A N 1
ATOM 754 C CA . GLU A 1 91 ? -14.187 -6.160 -5.328 1.00 96.62 91 GLU A CA 1
ATOM 755 C C . GLU A 1 91 ? -14.442 -7.539 -4.713 1.00 96.62 91 GLU A C 1
ATOM 757 O O . GLU A 1 91 ? -15.144 -7.633 -3.709 1.00 96.62 91 GLU A O 1
ATOM 762 N N . GLU A 1 92 ? -13.795 -8.586 -5.231 1.00 95.69 92 GLU A N 1
ATOM 763 C CA . GLU A 1 92 ? -13.903 -9.947 -4.684 1.00 95.69 92 GLU A CA 1
ATOM 764 C C . GLU A 1 92 ? -13.424 -10.023 -3.226 1.00 95.69 92 GLU A C 1
ATOM 766 O O . GLU A 1 92 ? -14.041 -10.685 -2.393 1.00 95.69 92 GLU A O 1
ATOM 771 N N . LEU A 1 93 ? -12.354 -9.297 -2.886 1.00 95.06 93 LEU A N 1
ATOM 772 C CA . LEU A 1 93 ? -11.812 -9.251 -1.525 1.00 95.06 93 LEU A CA 1
ATOM 773 C C . LEU A 1 93 ? -12.507 -8.216 -0.624 1.00 95.06 93 LEU A C 1
ATOM 775 O O . LEU A 1 93 ? -12.235 -8.155 0.580 1.00 95.06 93 LEU A O 1
ATOM 779 N N . ARG A 1 94 ? -13.407 -7.383 -1.165 1.00 95.06 94 ARG A N 1
ATOM 780 C CA . ARG A 1 94 ? -14.083 -6.320 -0.407 1.00 95.06 94 ARG A CA 1
ATOM 781 C C . ARG A 1 94 ? -14.821 -6.840 0.831 1.00 95.06 94 ARG A C 1
ATOM 783 O O . ARG A 1 94 ? -14.661 -6.205 1.875 1.00 95.06 94 ARG A O 1
ATOM 790 N N . PRO A 1 95 ? -15.575 -7.957 0.799 1.00 93.69 95 PRO A N 1
ATOM 791 C CA . PRO A 1 95 ? -16.305 -8.438 1.973 1.00 93.69 95 PRO A CA 1
ATOM 792 C C . PRO A 1 95 ? -15.413 -8.696 3.194 1.00 93.69 95 PRO A C 1
ATOM 794 O O . PRO A 1 95 ? -15.849 -8.463 4.320 1.00 93.69 95 PRO A O 1
ATOM 797 N N . ALA A 1 96 ? -14.169 -9.122 2.973 1.00 92.00 96 ALA A N 1
ATOM 798 C CA . ALA A 1 96 ? -13.211 -9.396 4.037 1.00 92.00 96 ALA A CA 1
ATOM 799 C C . ALA A 1 96 ? -12.354 -8.175 4.410 1.00 92.00 96 ALA A C 1
ATOM 801 O O . ALA A 1 96 ? -12.082 -7.920 5.584 1.00 92.00 96 ALA A O 1
ATOM 802 N N . LEU A 1 97 ? -11.950 -7.378 3.416 1.00 91.88 97 LEU A N 1
ATOM 803 C CA . LEU A 1 97 ? -10.989 -6.289 3.604 1.00 91.88 97 LEU A CA 1
ATOM 804 C C . LEU A 1 97 ? -11.626 -4.929 3.905 1.00 91.88 97 LEU A C 1
ATOM 806 O O . LEU A 1 97 ? -10.904 -3.995 4.284 1.00 91.88 97 LEU A O 1
ATOM 810 N N . GLN A 1 98 ? -12.937 -4.771 3.713 1.00 91.62 98 GLN A N 1
ATOM 811 C CA . GLN A 1 98 ? -13.617 -3.499 3.930 1.00 91.62 98 GLN A CA 1
ATOM 812 C C . GLN A 1 98 ? -13.567 -3.115 5.410 1.00 91.62 98 GLN A C 1
ATOM 814 O O . GLN A 1 98 ? -13.989 -3.845 6.306 1.00 91.62 98 GLN A O 1
ATOM 819 N N . ARG A 1 99 ? -13.068 -1.908 5.676 1.00 88.06 99 ARG A N 1
ATOM 820 C CA . ARG A 1 99 ? -13.057 -1.314 7.015 1.00 88.06 99 ARG A CA 1
ATOM 821 C C . ARG A 1 99 ? -14.004 -0.120 7.047 1.00 88.06 99 ARG A C 1
ATOM 823 O O . ARG A 1 99 ? -14.331 0.461 6.015 1.00 88.06 99 ARG A O 1
ATOM 830 N N . ARG A 1 100 ? -14.461 0.230 8.247 1.00 82.06 100 ARG A N 1
ATOM 831 C CA . ARG A 1 100 ? -15.285 1.419 8.481 1.00 82.06 100 ARG A CA 1
ATOM 832 C C . ARG A 1 100 ? -14.391 2.590 8.867 1.00 82.06 100 ARG A C 1
ATOM 834 O O . ARG A 1 100 ? -13.456 2.414 9.651 1.00 82.06 100 ARG A O 1
ATOM 841 N N . ASP A 1 101 ? -14.710 3.777 8.362 1.00 79.56 101 ASP A N 1
ATOM 842 C CA . ASP A 1 101 ? -14.075 5.007 8.826 1.00 79.56 101 ASP A CA 1
ATOM 843 C C . ASP A 1 101 ? -14.292 5.208 10.324 1.00 79.56 101 ASP A C 1
ATOM 845 O O . ASP A 1 101 ? -15.379 4.984 10.865 1.00 79.56 101 ASP A O 1
ATOM 849 N N . THR A 1 102 ? -13.235 5.650 10.997 1.00 75.44 102 THR A N 1
ATOM 850 C CA . THR A 1 102 ? -13.304 6.070 12.397 1.00 75.44 102 THR A CA 1
ATOM 851 C C . THR A 1 102 ? -13.180 7.583 12.454 1.00 75.44 102 THR A C 1
ATOM 853 O O . THR A 1 102 ? -12.452 8.162 11.655 1.00 75.44 102 THR A O 1
ATOM 856 N N . GLY A 1 103 ? -13.821 8.240 13.425 1.00 66.50 103 GLY A N 1
ATOM 857 C CA . GLY A 1 103 ? -13.777 9.707 13.546 1.00 66.50 103 GLY A CA 1
ATOM 858 C C . GLY A 1 103 ? -12.369 10.311 13.691 1.00 66.50 103 GLY A C 1
ATOM 859 O O . GLY A 1 103 ? -12.213 11.516 13.557 1.00 66.50 103 GLY A O 1
ATOM 860 N N . MET A 1 104 ? -11.344 9.486 13.943 1.00 67.94 104 MET A N 1
ATOM 861 C CA . MET A 1 104 ? -9.942 9.905 14.058 1.00 67.94 104 MET A CA 1
ATOM 862 C C . MET A 1 104 ? -9.112 9.695 12.781 1.00 67.94 104 MET A C 1
ATOM 864 O O . MET A 1 104 ? -8.078 10.338 12.622 1.00 67.94 104 MET A O 1
ATOM 868 N N . ARG A 1 105 ? -9.504 8.766 11.898 1.00 67.75 105 ARG A N 1
ATOM 869 C CA . ARG A 1 105 ? -8.781 8.459 10.654 1.00 67.75 105 ARG A CA 1
ATOM 870 C C . ARG A 1 105 ? -9.694 7.789 9.634 1.00 67.75 105 ARG A C 1
ATOM 872 O O . ARG A 1 105 ? -10.429 6.855 9.983 1.00 67.75 105 ARG A O 1
ATOM 879 N N . SER A 1 106 ? -9.559 8.204 8.378 1.00 79.31 106 SER A N 1
ATOM 880 C CA . SER A 1 106 ? -10.136 7.474 7.255 1.00 79.31 106 SER A CA 1
ATOM 881 C C . SER A 1 106 ? -9.439 6.124 7.104 1.00 79.31 106 SER A C 1
ATOM 883 O O . SER A 1 106 ? -8.218 6.009 7.272 1.00 79.31 106 SER A O 1
ATOM 885 N N . HIS A 1 107 ? -10.215 5.083 6.831 1.00 86.88 107 HIS A N 1
ATOM 886 C CA . HIS A 1 107 ? -9.667 3.775 6.518 1.00 86.88 107 HIS A CA 1
ATOM 887 C C . HIS A 1 107 ? -8.951 3.802 5.162 1.00 86.88 107 HIS A C 1
ATOM 889 O O . HIS A 1 107 ? -9.216 4.641 4.303 1.00 8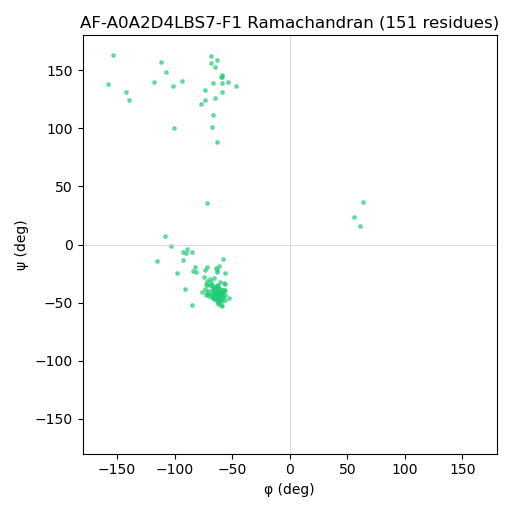6.88 107 HIS A O 1
ATOM 895 N N . ILE A 1 108 ? -8.013 2.875 4.976 1.00 91.69 108 ILE A N 1
ATOM 896 C CA . ILE A 1 108 ? -7.332 2.699 3.694 1.00 91.69 108 ILE A CA 1
ATOM 897 C C . ILE A 1 108 ? -8.303 1.945 2.770 1.00 91.69 108 ILE A C 1
ATOM 899 O O . ILE A 1 108 ? -8.694 0.833 3.140 1.00 91.69 108 ILE A O 1
ATOM 903 N N . PRO A 1 109 ? -8.687 2.508 1.607 1.00 93.75 109 PRO A N 1
ATOM 904 C CA . PRO A 1 109 ? -9.615 1.865 0.676 1.00 93.75 109 PRO A CA 1
ATOM 905 C C . PRO A 1 109 ? -9.100 0.506 0.204 1.00 93.75 109 PRO A C 1
ATOM 907 O O . PRO A 1 109 ? -7.889 0.336 0.034 1.00 93.75 109 PRO A O 1
ATOM 910 N N . VAL A 1 110 ? -10.000 -0.449 -0.035 1.00 95.88 110 VAL A N 1
ATOM 911 C CA . VAL A 1 110 ? -9.651 -1.838 -0.391 1.00 95.88 110 VAL A CA 1
ATOM 912 C C . VAL A 1 110 ? -8.769 -1.899 -1.639 1.00 95.88 110 VAL A C 1
ATOM 914 O O . VAL A 1 110 ? -7.766 -2.606 -1.652 1.00 95.88 110 VAL A O 1
ATOM 917 N N . GLU A 1 111 ? -9.053 -1.072 -2.639 1.00 95.62 111 GLU A N 1
ATOM 918 C CA . GLU A 1 111 ? -8.299 -0.971 -3.891 1.00 95.62 111 GLU A CA 1
ATOM 919 C C . GLU A 1 111 ? -6.839 -0.598 -3.620 1.00 95.62 111 GLU A C 1
ATOM 921 O O . GLU A 1 111 ? -5.916 -1.180 -4.188 1.00 95.62 111 GLU A O 1
ATOM 926 N N . LYS A 1 112 ? -6.619 0.340 -2.690 1.00 95.88 112 LYS A N 1
ATOM 927 C CA . LYS A 1 112 ? -5.282 0.768 -2.269 1.00 95.88 112 LYS A CA 1
ATOM 928 C C . LYS A 1 112 ? -4.556 -0.347 -1.518 1.00 95.88 112 LYS A C 1
ATOM 930 O O . LYS A 1 112 ? -3.363 -0.542 -1.731 1.00 95.88 112 LYS A O 1
ATOM 935 N N . ARG A 1 113 ? -5.268 -1.098 -0.668 1.00 96.94 113 ARG A N 1
ATOM 936 C CA . ARG A 1 113 ? -4.717 -2.247 0.073 1.00 96.94 113 ARG A CA 1
ATOM 937 C C . ARG A 1 113 ? -4.241 -3.345 -0.878 1.00 96.94 113 ARG A C 1
ATOM 939 O O . ARG A 1 113 ? -3.101 -3.789 -0.778 1.00 96.94 113 ARG A O 1
ATOM 946 N N . VAL A 1 114 ? -5.088 -3.721 -1.833 1.00 96.75 114 VAL A N 1
ATOM 947 C CA . VAL A 1 114 ? -4.783 -4.732 -2.853 1.00 96.75 114 VAL A CA 1
ATOM 948 C C . VAL A 1 114 ? -3.640 -4.270 -3.757 1.00 96.75 114 VAL A C 1
ATOM 950 O O . VAL A 1 114 ? -2.696 -5.025 -3.986 1.00 96.75 114 VAL A O 1
ATOM 953 N N . ALA A 1 115 ? -3.645 -3.008 -4.191 1.00 96.06 115 ALA A N 1
ATOM 954 C CA . ALA A 1 115 ? -2.563 -2.448 -4.996 1.00 96.06 115 ALA A CA 1
ATOM 955 C C . ALA A 1 115 ? -1.206 -2.456 -4.275 1.00 96.06 115 ALA A C 1
ATOM 957 O O . ALA A 1 115 ? -0.192 -2.776 -4.896 1.00 96.06 115 ALA A O 1
ATOM 958 N N . MET A 1 116 ? -1.169 -2.162 -2.971 1.00 96.75 116 MET A N 1
ATOM 959 C CA . MET A 1 116 ? 0.057 -2.260 -2.169 1.00 96.75 116 MET A CA 1
ATOM 960 C C . MET A 1 116 ? 0.612 -3.688 -2.152 1.00 96.75 116 MET A C 1
ATOM 962 O O . MET A 1 116 ? 1.816 -3.885 -2.338 1.00 96.75 116 MET A O 1
ATOM 966 N N . THR A 1 117 ? -0.257 -4.682 -1.952 1.00 96.69 117 THR A N 1
ATOM 967 C CA . THR A 1 117 ? 0.139 -6.095 -1.931 1.00 96.69 117 THR A CA 1
ATOM 968 C C . THR A 1 117 ? 0.645 -6.548 -3.296 1.00 96.69 117 THR A C 1
ATOM 970 O O . THR A 1 117 ? 1.733 -7.115 -3.384 1.00 96.69 117 THR A O 1
ATOM 973 N N . ILE A 1 118 ? -0.071 -6.224 -4.375 1.00 96.12 118 ILE A N 1
ATOM 974 C CA . ILE A 1 118 ? 0.355 -6.554 -5.741 1.00 96.12 118 ILE A CA 1
ATOM 975 C C . ILE A 1 118 ? 1.689 -5.881 -6.073 1.00 96.12 118 ILE A C 1
ATOM 977 O O . ILE A 1 118 ? 2.584 -6.544 -6.588 1.00 96.12 118 ILE A O 1
ATOM 981 N N . TRP A 1 119 ? 1.875 -4.601 -5.728 1.00 96.31 119 TRP A N 1
ATOM 982 C CA . TRP A 1 119 ? 3.149 -3.907 -5.938 1.00 96.31 119 TRP A CA 1
ATOM 983 C C . TRP A 1 119 ? 4.306 -4.635 -5.254 1.00 96.31 119 TRP A C 1
ATOM 985 O O . TRP A 1 119 ? 5.355 -4.869 -5.858 1.00 96.31 119 TRP A O 1
ATOM 995 N N . LYS A 1 120 ? 4.108 -4.999 -3.983 1.00 94.94 120 LYS A N 1
ATOM 996 C CA . LYS A 1 120 ? 5.096 -5.711 -3.174 1.00 94.94 120 LYS A CA 1
ATOM 997 C C . LYS A 1 120 ? 5.465 -7.060 -3.795 1.00 94.94 120 LYS A C 1
ATOM 999 O O . LYS A 1 120 ? 6.645 -7.405 -3.804 1.00 94.94 120 LYS A O 1
ATOM 1004 N N . LEU A 1 121 ? 4.486 -7.799 -4.317 1.00 94.06 121 LEU A N 1
ATOM 1005 C CA . LEU A 1 121 ? 4.706 -9.080 -4.995 1.00 94.06 121 LEU A CA 1
ATOM 1006 C C . LEU A 1 121 ? 5.389 -8.908 -6.358 1.00 94.06 121 LEU A C 1
ATOM 1008 O O . LEU A 1 121 ? 6.281 -9.680 -6.687 1.00 94.06 121 LEU A O 1
ATOM 1012 N N . ALA A 1 122 ? 5.009 -7.886 -7.124 1.00 94.19 122 ALA A N 1
ATOM 1013 C CA . ALA A 1 122 ? 5.514 -7.636 -8.471 1.00 94.19 122 ALA A CA 1
ATOM 1014 C C . ALA A 1 122 ? 6.967 -7.131 -8.508 1.00 94.19 122 ALA A C 1
ATOM 1016 O O . ALA A 1 122 ? 7.680 -7.405 -9.474 1.00 94.19 122 ALA A O 1
ATOM 1017 N N . HIS A 1 123 ? 7.398 -6.381 -7.489 1.00 92.94 123 HIS A N 1
ATOM 1018 C CA . HIS A 1 123 ? 8.714 -5.726 -7.466 1.00 92.94 123 HIS A CA 1
ATOM 1019 C C . HIS A 1 123 ? 9.651 -6.240 -6.373 1.00 92.94 123 HIS A C 1
ATOM 1021 O O . HIS A 1 123 ? 10.842 -5.947 -6.407 1.00 92.94 123 HIS A O 1
ATOM 1027 N N . HIS A 1 124 ? 9.135 -6.986 -5.391 1.00 92.19 124 HIS A N 1
ATOM 1028 C CA . HIS A 1 124 ? 9.880 -7.414 -4.200 1.00 92.19 124 HIS A CA 1
ATOM 1029 C C . HIS A 1 124 ? 10.505 -6.255 -3.397 1.00 92.19 124 HIS A C 1
ATOM 1031 O O . HIS A 1 124 ? 11.453 -6.451 -2.634 1.00 92.19 124 HIS A O 1
ATOM 1037 N N . ASP A 1 125 ? 9.945 -5.051 -3.524 1.00 92.75 125 ASP A N 1
ATOM 1038 C CA . ASP A 1 125 ? 10.438 -3.842 -2.865 1.00 92.75 125 ASP A CA 1
ATOM 1039 C C . ASP A 1 125 ? 10.361 -3.920 -1.341 1.00 92.75 125 ASP A C 1
ATOM 1041 O O . ASP A 1 125 ? 9.562 -4.655 -0.762 1.00 92.75 125 ASP A O 1
ATOM 1045 N N . SER A 1 126 ? 11.158 -3.109 -0.645 1.00 94.06 126 SER A N 1
ATOM 1046 C CA . SER A 1 126 ? 11.060 -2.987 0.812 1.00 94.06 126 SER A CA 1
ATOM 1047 C C . SER A 1 126 ? 9.712 -2.382 1.243 1.00 94.06 126 SER A C 1
ATOM 1049 O O . SER A 1 126 ? 9.122 -1.569 0.534 1.00 94.06 126 SER A O 1
ATOM 1051 N N . TYR A 1 127 ? 9.234 -2.708 2.450 1.00 94.88 127 TYR A N 1
ATOM 1052 C CA . TYR A 1 127 ? 8.023 -2.066 2.990 1.00 94.88 127 TYR A CA 1
ATOM 1053 C C . TYR A 1 127 ? 8.190 -0.558 3.203 1.00 94.88 127 TYR A C 1
ATOM 1055 O O . TYR A 1 127 ? 7.197 0.160 3.216 1.00 94.88 127 TYR A O 1
ATOM 1063 N N . LYS A 1 128 ? 9.431 -0.071 3.332 1.00 92.69 128 LYS A N 1
ATOM 1064 C CA . LYS A 1 128 ? 9.728 1.364 3.363 1.00 92.69 128 LYS A CA 1
ATOM 1065 C C . LYS A 1 128 ? 9.359 2.025 2.031 1.00 92.69 128 LYS A C 1
ATOM 1067 O O . LYS A 1 128 ? 8.639 3.012 2.036 1.00 92.69 128 LYS A O 1
ATOM 1072 N N . THR A 1 129 ? 9.765 1.431 0.911 1.00 92.25 129 THR A N 1
ATOM 1073 C CA . THR A 1 129 ? 9.445 1.929 -0.436 1.00 92.25 129 THR A CA 1
ATOM 1074 C C . THR A 1 129 ? 7.936 1.936 -0.684 1.00 92.25 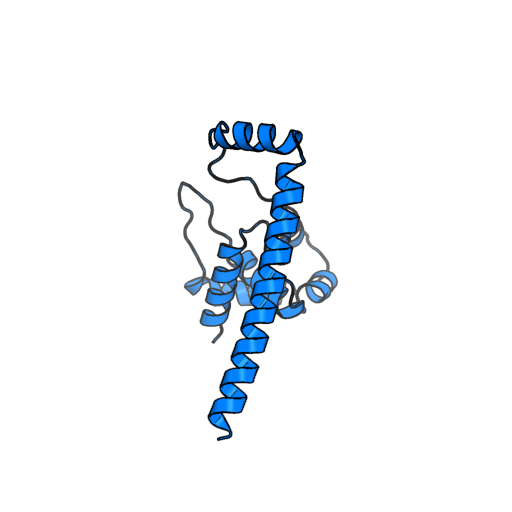129 THR A C 1
ATOM 1076 O O . THR A 1 129 ? 7.377 2.945 -1.101 1.00 92.25 129 THR A O 1
ATOM 1079 N N . VAL A 1 130 ? 7.248 0.837 -0.354 1.00 94.00 130 VAL A N 1
ATOM 1080 C CA . VAL A 1 130 ? 5.782 0.743 -0.483 1.00 94.00 130 VAL A CA 1
ATOM 1081 C C . VAL A 1 130 ? 5.082 1.771 0.417 1.00 94.00 130 VAL A C 1
ATOM 1083 O O . VAL A 1 130 ? 4.132 2.428 0.000 1.00 94.00 130 VAL A O 1
ATOM 1086 N N . SER A 1 131 ? 5.571 1.947 1.645 1.00 92.31 131 SER A N 1
ATOM 1087 C CA . SER A 1 131 ? 5.063 2.940 2.596 1.00 92.31 131 SER A CA 1
ATOM 1088 C C . SER A 1 131 ? 5.153 4.366 2.048 1.00 92.31 131 SER A C 1
ATOM 1090 O O . SER A 1 131 ? 4.182 5.117 2.150 1.00 92.31 131 SER A O 1
ATOM 1092 N N . GLU A 1 132 ? 6.286 4.721 1.441 1.00 91.94 132 GLU A N 1
ATOM 1093 C CA . GLU A 1 132 ? 6.530 6.037 0.845 1.00 91.94 132 GLU A CA 1
ATOM 1094 C C . GLU A 1 132 ? 5.655 6.282 -0.392 1.00 91.94 132 GLU A C 1
ATOM 1096 O O . GLU A 1 132 ? 5.028 7.332 -0.484 1.00 91.94 132 GLU A O 1
ATOM 1101 N N . LEU A 1 133 ? 5.540 5.306 -1.300 1.00 92.31 13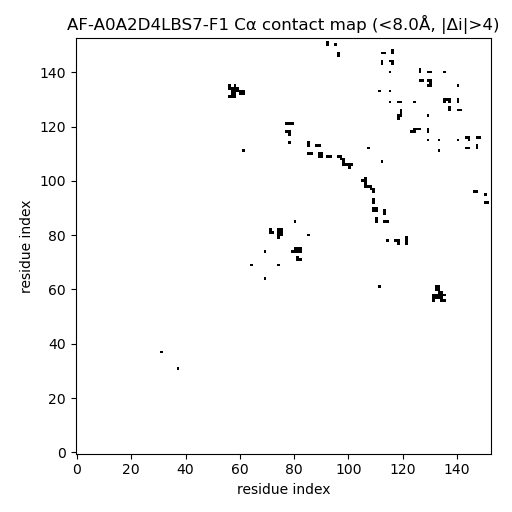3 LEU A N 1
ATOM 1102 C CA . LEU A 1 133 ? 4.742 5.431 -2.530 1.00 92.31 133 LEU A CA 1
ATOM 1103 C C . LEU A 1 133 ? 3.241 5.576 -2.266 1.00 92.31 133 LEU A C 1
ATOM 1105 O O . LEU A 1 133 ? 2.557 6.379 -2.900 1.00 92.31 133 LEU A O 1
ATOM 1109 N N . PHE A 1 134 ? 2.711 4.785 -1.336 1.00 93.06 134 PHE A N 1
ATOM 1110 C CA . PHE A 1 134 ? 1.279 4.768 -1.050 1.00 93.06 134 PHE A CA 1
ATOM 1111 C C . PHE A 1 134 ? 0.895 5.727 0.084 1.00 93.06 134 PHE A C 1
ATOM 1113 O O . PHE A 1 134 ? -0.293 5.899 0.357 1.00 93.06 134 PHE A O 1
ATOM 1120 N N . GLY A 1 135 ? 1.855 6.358 0.762 1.00 92.56 135 GLY A N 1
ATOM 1121 C CA . GLY A 1 135 ? 1.586 7.234 1.903 1.00 92.56 135 GLY A CA 1
ATOM 1122 C C . GLY A 1 135 ? 0.949 6.496 3.088 1.00 92.56 135 GLY A C 1
ATOM 1123 O O . GLY A 1 135 ? 0.074 7.033 3.763 1.00 92.56 135 GLY A O 1
ATOM 1124 N N . VAL A 1 136 ? 1.347 5.245 3.333 1.00 91.62 136 VAL A N 1
ATOM 1125 C CA . VAL A 1 136 ? 0.823 4.389 4.415 1.00 91.62 136 VAL A CA 1
ATOM 1126 C C . VAL A 1 136 ? 1.958 4.039 5.364 1.00 91.62 136 VAL A C 1
ATOM 1128 O O . VAL A 1 136 ? 3.055 3.765 4.906 1.00 91.62 136 VAL A O 1
ATOM 1131 N N . GLY A 1 137 ? 1.743 4.028 6.682 1.00 92.00 137 GLY A N 1
ATOM 1132 C CA . GLY A 1 137 ? 2.800 3.666 7.638 1.00 92.00 137 GLY A CA 1
ATOM 1133 C C . GLY A 1 137 ? 3.339 2.244 7.421 1.00 92.00 137 GLY A C 1
ATOM 1134 O O . GLY A 1 137 ? 2.570 1.341 7.105 1.00 92.00 137 GLY A O 1
ATOM 1135 N N . ILE A 1 138 ? 4.645 2.028 7.625 1.00 93.38 138 ILE A N 1
ATOM 1136 C CA . ILE A 1 138 ? 5.320 0.734 7.379 1.00 93.38 138 ILE A CA 1
ATOM 1137 C C . ILE A 1 138 ? 4.618 -0.426 8.095 1.00 93.38 138 ILE A C 1
ATOM 1139 O O . ILE A 1 138 ? 4.368 -1.458 7.481 1.00 93.38 138 ILE A O 1
ATOM 1143 N N . SER A 1 139 ? 4.260 -0.253 9.371 1.00 94.31 139 SER A N 1
ATOM 1144 C CA . SER A 1 139 ? 3.547 -1.280 10.141 1.00 94.31 139 SER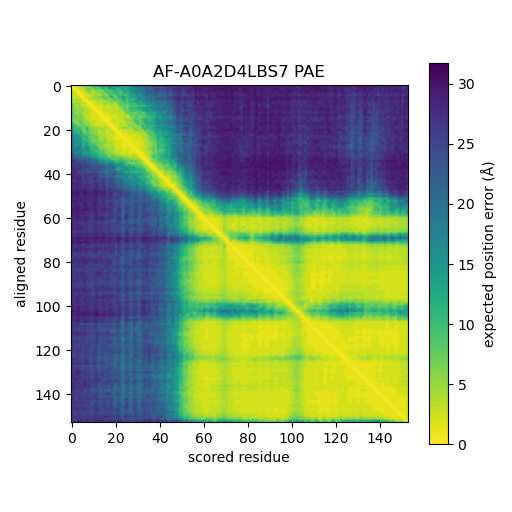 A CA 1
ATOM 1145 C C . SER A 1 139 ? 2.198 -1.628 9.516 1.00 94.31 139 SER A C 1
ATOM 1147 O O . SER A 1 139 ? 1.880 -2.800 9.359 1.00 94.31 139 SER A O 1
ATOM 1149 N N . SER A 1 140 ? 1.432 -0.618 9.097 1.00 93.44 140 SER A N 1
ATOM 1150 C CA . SER A 1 140 ? 0.165 -0.822 8.398 1.00 93.44 140 SER A CA 1
ATOM 1151 C C . SER A 1 140 ? 0.363 -1.503 7.047 1.00 93.44 140 SER A C 1
ATOM 1153 O O . SER A 1 140 ? -0.426 -2.371 6.706 1.00 93.44 140 SER A O 1
ATOM 1155 N N . ALA A 1 141 ? 1.415 -1.163 6.298 1.00 95.38 141 ALA A N 1
ATOM 1156 C CA . ALA A 1 141 ? 1.729 -1.828 5.037 1.00 95.38 141 ALA A CA 1
ATOM 1157 C C . ALA A 1 141 ? 2.037 -3.323 5.228 1.00 95.38 141 ALA A C 1
ATOM 1159 O O . ALA A 1 141 ? 1.546 -4.133 4.447 1.00 95.38 141 ALA A O 1
ATOM 1160 N N . CYS A 1 142 ? 2.785 -3.693 6.276 1.00 96.50 142 CYS A N 1
ATOM 1161 C CA . CYS A 1 142 ? 3.026 -5.097 6.620 1.00 96.50 142 CYS A CA 1
ATOM 1162 C C . CYS A 1 142 ? 1.722 -5.828 6.966 1.00 96.50 142 CYS A C 1
ATOM 1164 O O . CYS A 1 142 ? 1.430 -6.853 6.364 1.00 96.50 142 CYS A O 1
ATOM 1166 N N . SER A 1 143 ? 0.907 -5.273 7.871 1.00 96.31 143 SER A N 1
ATOM 1167 C CA . SER A 1 143 ? -0.360 -5.905 8.266 1.00 96.31 143 SER A CA 1
ATOM 1168 C C . SER A 1 143 ? -1.355 -6.010 7.110 1.00 96.31 143 SER A C 1
ATOM 1170 O O . SER A 1 143 ? -2.079 -6.989 7.010 1.00 96.31 143 SER A O 1
ATOM 1172 N N . ILE A 1 144 ? -1.391 -5.020 6.212 1.00 96.12 144 ILE A N 1
ATOM 1173 C CA . ILE A 1 144 ? -2.208 -5.085 4.995 1.00 96.12 144 ILE A CA 1
ATOM 1174 C C . ILE A 1 144 ? -1.733 -6.212 4.084 1.00 96.12 144 ILE A C 1
ATOM 1176 O O . ILE A 1 144 ? -2.567 -6.930 3.546 1.00 96.12 144 ILE A O 1
ATOM 1180 N N . PHE A 1 145 ? -0.421 -6.352 3.899 1.00 96.56 145 PHE A N 1
ATOM 1181 C CA . PHE A 1 145 ? 0.132 -7.420 3.078 1.00 96.56 145 PHE A CA 1
ATOM 1182 C C . PHE A 1 145 ? -0.254 -8.796 3.629 1.00 96.56 145 PHE A C 1
ATOM 1184 O O . PHE A 1 145 ? -0.720 -9.634 2.864 1.00 96.56 145 PHE A O 1
ATOM 1191 N N . GLU A 1 146 ? -0.103 -9.000 4.940 1.00 96.06 146 GLU A N 1
ATOM 1192 C CA . GLU A 1 146 ? -0.477 -10.244 5.624 1.00 96.06 146 GLU A CA 1
ATOM 1193 C C . GLU A 1 146 ? -1.973 -10.541 5.457 1.00 96.06 146 GLU A C 1
ATOM 1195 O O . GLU A 1 146 ? -2.313 -11.592 4.928 1.00 96.06 146 GLU A O 1
ATOM 1200 N N . GLU A 1 147 ? -2.850 -9.583 5.777 1.00 95.75 147 GLU A N 1
ATOM 1201 C CA . GLU A 1 147 ? -4.308 -9.747 5.665 1.00 95.75 147 GLU A CA 1
ATOM 1202 C C . GLU A 1 147 ? -4.744 -10.063 4.227 1.00 95.75 147 GLU A C 1
ATOM 1204 O O . GLU A 1 147 ? -5.531 -10.969 4.001 1.00 95.75 147 GLU A O 1
ATOM 1209 N N . VAL A 1 148 ? -4.200 -9.367 3.222 1.00 95.62 148 VAL A N 1
ATOM 1210 C CA . VAL A 1 148 ? -4.538 -9.657 1.817 1.00 95.62 148 VAL A CA 1
ATOM 1211 C C . VAL A 1 148 ? -4.044 -11.046 1.400 1.00 95.62 148 VAL A C 1
ATOM 1213 O O . VAL A 1 148 ? -4.735 -11.726 0.650 1.00 95.62 148 VAL A O 1
ATOM 1216 N N . CYS A 1 149 ? -2.862 -11.479 1.853 1.00 95.12 149 CYS A N 1
ATOM 1217 C CA . CYS A 1 149 ? -2.366 -12.822 1.540 1.00 95.12 149 CYS A CA 1
ATOM 1218 C C . CYS A 1 149 ? -3.205 -13.920 2.204 1.00 95.12 149 CYS A C 1
ATOM 1220 O O . CYS A 1 149 ? -3.387 -14.971 1.598 1.00 95.12 149 CYS A O 1
ATOM 1222 N N . GLU A 1 150 ? -3.696 -13.682 3.421 1.00 95.44 150 GLU A N 1
ATOM 1223 C CA . GLU A 1 150 ? -4.575 -14.610 4.138 1.00 95.44 150 GLU A CA 1
ATOM 1224 C C . GLU A 1 150 ? -5.927 -14.765 3.436 1.00 95.44 150 GLU A C 1
ATOM 1226 O O . GLU A 1 150 ? -6.377 -15.887 3.257 1.00 95.44 150 GLU A O 1
ATOM 1231 N N . GLU A 1 151 ? -6.533 -13.676 2.960 1.00 94.38 151 GLU A N 1
ATOM 1232 C CA . GLU A 1 151 ? -7.830 -13.738 2.266 1.00 94.38 151 GLU A CA 1
ATOM 1233 C C . GLU A 1 151 ? -7.757 -14.361 0.861 1.00 94.38 151 GLU A C 1
ATOM 1235 O O . GLU A 1 151 ? -8.770 -14.790 0.313 1.00 94.38 151 GLU A O 1
ATOM 1240 N N . ILE A 1 152 ? -6.570 -14.406 0.250 1.00 89.06 152 ILE A N 1
ATOM 1241 C CA . ILE A 1 152 ? -6.366 -15.032 -1.067 1.00 89.06 152 ILE A CA 1
ATOM 1242 C C . ILE A 1 152 ? -6.212 -16.562 -0.961 1.00 89.06 152 ILE A C 1
ATOM 1244 O O . ILE A 1 152 ? -6.430 -17.252 -1.960 1.00 89.06 152 ILE A O 1
ATOM 1248 N N . ASN A 1 153 ? -5.806 -17.092 0.198 1.00 74.31 153 ASN A N 1
ATOM 1249 C CA . ASN A 1 153 ? -5.415 -18.496 0.381 1.00 74.31 153 ASN A CA 1
ATOM 1250 C C . ASN A 1 153 ? -6.481 -19.341 1.083 1.00 74.31 153 ASN A C 1
ATOM 1252 O O . ASN A 1 153 ? -6.863 -20.386 0.511 1.00 74.31 153 ASN A O 1
#